Protein AF-A0A453A364-F1 (afdb_monomer_lite)

Secondary structure (DSSP, 8-state):
---HHHHHHHTT-PPPHHHHHHHHHHT--GGGHHHHHHHHT-SSPPPHHHHHHHHHHHHHHHHHHHHT--

pLDDT: mean 78.48, std 14.47, range [43.03, 91.94]

Foldseek 3Di:
DCDCVVVVVVVVDPQDQVNVLVVVLVPDDPLCVVVNVVCVPDPDDDGSVNSVVSVVVSVVVVVVVVVVPD

Structure (mmCIF, N/CA/C/O backbone):
data_AF-A0A453A364-F1
#
_entry.id   AF-A0A453A364-F1
#
loop_
_atom_site.group_PDB
_atom_site.id
_atom_site.type_symbol
_atom_site.label_atom_id
_atom_site.label_alt_id
_atom_site.label_comp_id
_atom_site.label_asym_id
_atom_site.label_entity_id
_atom_site.label_seq_id
_atom_site.pdbx_PDB_ins_code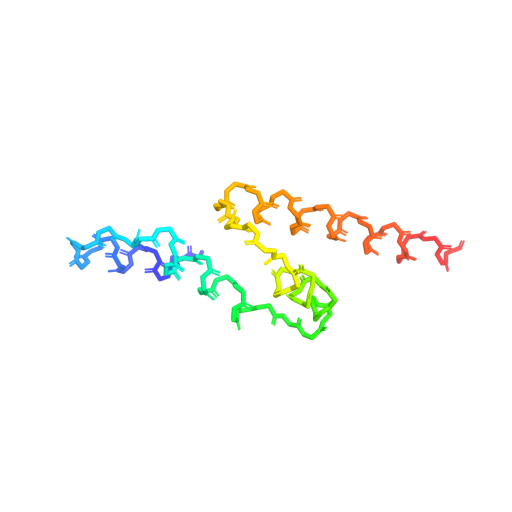
_atom_site.Cartn_x
_atom_site.Cartn_y
_atom_site.Cartn_z
_atom_site.occupancy
_atom_site.B_iso_or_equiv
_atom_site.auth_seq_id
_atom_site.auth_comp_id
_atom_site.auth_asym_id
_atom_site.auth_atom_id
_atom_site.pdbx_PDB_model_num
ATOM 1 N N . MET A 1 1 ? -0.816 18.548 1.649 1.00 47.41 1 MET A N 1
ATOM 2 C CA . MET A 1 1 ? -1.803 17.478 1.414 1.00 47.41 1 MET A CA 1
ATOM 3 C C . MET A 1 1 ? -2.535 17.221 2.712 1.00 47.41 1 MET A C 1
ATOM 5 O O . MET A 1 1 ? -2.010 16.538 3.577 1.00 47.41 1 MET A O 1
ATOM 9 N N . ARG A 1 2 ? -3.695 17.850 2.890 1.00 51.00 2 ARG A N 1
ATOM 10 C CA . ARG A 1 2 ? -4.602 17.544 3.995 1.00 51.00 2 ARG A CA 1
ATOM 11 C C . ARG A 1 2 ? -5.487 16.419 3.467 1.00 51.00 2 ARG A C 1
ATOM 13 O O . ARG A 1 2 ? -6.472 16.674 2.788 1.00 51.00 2 ARG A O 1
ATOM 20 N N . GLY A 1 3 ? -4.931 15.210 3.519 1.00 53.94 3 GLY A N 1
ATOM 21 C CA . GLY A 1 3 ? -5.516 14.029 2.892 1.00 53.94 3 GLY A CA 1
ATOM 22 C C . GLY A 1 3 ? -6.789 13.615 3.615 1.00 53.94 3 GLY A C 1
ATOM 23 O O . GLY A 1 3 ? -6.968 13.961 4.778 1.00 53.94 3 GLY A O 1
ATOM 24 N N . LEU A 1 4 ? -7.629 12.840 2.935 1.00 57.06 4 LEU A N 1
ATOM 25 C CA . LEU A 1 4 ? -8.844 12.196 3.457 1.00 57.06 4 LEU A CA 1
ATOM 26 C C . LEU A 1 4 ? -8.693 11.604 4.872 1.00 57.06 4 LEU A C 1
ATOM 28 O O . LEU A 1 4 ? -9.661 11.565 5.621 1.00 57.06 4 LEU A O 1
ATOM 32 N N . ALA A 1 5 ? -7.476 11.219 5.270 1.00 54.56 5 ALA A N 1
ATOM 33 C CA . ALA A 1 5 ? -7.125 10.834 6.635 1.00 54.56 5 ALA A CA 1
ATOM 34 C C . ALA A 1 5 ? -7.508 11.878 7.712 1.00 54.56 5 ALA A C 1
ATOM 36 O O . ALA A 1 5 ? -7.968 11.496 8.782 1.00 54.56 5 ALA A O 1
ATOM 37 N N . ASP A 1 6 ? -7.373 13.179 7.432 1.00 60.88 6 ASP A N 1
ATOM 38 C CA . ASP A 1 6 ? -7.711 14.283 8.350 1.00 60.88 6 ASP A CA 1
ATOM 39 C C . ASP A 1 6 ? -9.244 14.469 8.452 1.00 60.88 6 ASP A C 1
ATOM 41 O O . ASP A 1 6 ? -9.790 14.722 9.527 1.00 60.88 6 ASP A O 1
ATOM 45 N N . GLU A 1 7 ? -9.969 14.268 7.344 1.00 58.38 7 GLU A N 1
ATOM 46 C CA . GLU A 1 7 ? -11.443 14.283 7.303 1.00 58.38 7 GLU A CA 1
ATOM 47 C C . GLU A 1 7 ? -12.052 13.053 8.000 1.00 58.38 7 GLU A C 1
ATOM 49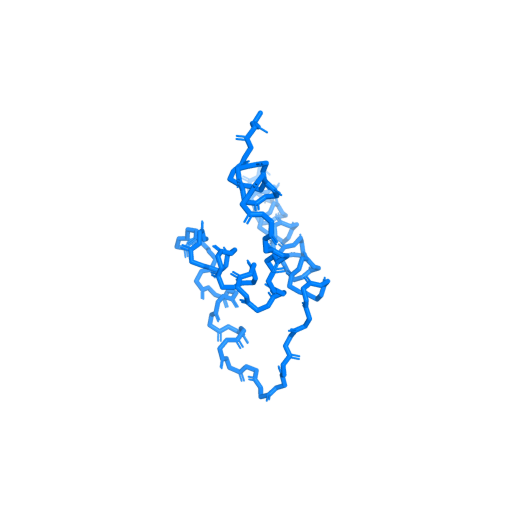 O O . GLU A 1 7 ? -13.028 13.175 8.742 1.00 58.38 7 GLU A O 1
ATOM 54 N N . LEU A 1 8 ? -11.445 11.876 7.839 1.00 55.75 8 LEU A N 1
ATOM 55 C CA . LEU A 1 8 ? -11.898 10.624 8.454 1.00 55.75 8 LEU A CA 1
ATOM 56 C C . LEU A 1 8 ? -11.557 10.547 9.948 1.00 55.75 8 LEU A C 1
ATOM 58 O O . LEU A 1 8 ? -12.381 10.077 10.733 1.00 55.75 8 LEU A O 1
ATOM 62 N N . ALA A 1 9 ? -10.417 11.105 10.373 1.00 53.94 9 ALA A N 1
ATOM 63 C CA . ALA A 1 9 ? -10.117 11.307 11.791 1.00 53.94 9 ALA A CA 1
ATOM 64 C C . ALA A 1 9 ? -11.161 12.216 12.469 1.00 53.94 9 ALA A C 1
ATOM 66 O O . ALA A 1 9 ? -11.529 11.993 13.623 1.00 53.94 9 ALA A O 1
ATOM 67 N N . THR A 1 10 ? -11.701 13.192 11.729 1.00 54.28 10 THR A N 1
ATOM 68 C CA . THR A 1 10 ? -12.773 14.087 12.197 1.00 54.28 10 THR A CA 1
ATOM 69 C C . THR A 1 10 ? -14.126 13.363 12.323 1.00 54.28 10 THR A C 1
ATOM 71 O O . THR A 1 10 ? -14.942 13.731 13.167 1.00 54.28 10 THR A O 1
ATOM 74 N N . ALA A 1 11 ? -14.361 12.293 11.550 1.00 58.22 11 ALA A N 1
ATOM 75 C CA . ALA A 1 11 ? -15.592 11.491 11.584 1.00 58.22 11 ALA A CA 1
ATOM 76 C C . ALA A 1 11 ? -15.658 10.475 12.749 1.00 58.22 11 ALA A C 1
ATOM 78 O O . ALA A 1 11 ? -16.686 9.822 12.943 1.00 58.22 11 ALA A O 1
ATOM 79 N N . GLY A 1 12 ? -14.593 10.351 13.550 1.00 54.41 12 GLY A N 1
ATOM 80 C CA . GLY A 1 12 ? -14.615 9.618 14.821 1.00 54.41 12 GLY A CA 1
ATOM 81 C C . GLY A 1 12 ? -14.688 8.093 14.705 1.00 54.41 12 GLY A C 1
ATOM 82 O O . GLY A 1 12 ? -14.988 7.427 15.697 1.00 54.41 12 GLY A O 1
ATOM 83 N N . LYS A 1 13 ? -14.408 7.519 13.529 1.00 57.44 13 LYS A N 1
ATOM 84 C CA . LYS A 1 13 ? -14.238 6.071 13.365 1.00 57.44 13 LYS A CA 1
ATOM 85 C C . LYS A 1 13 ? -12.804 5.782 12.923 1.00 57.44 13 LYS A C 1
ATOM 87 O O . LYS A 1 13 ? -12.414 6.277 11.869 1.00 57.44 13 LYS A O 1
ATOM 92 N N . PRO A 1 14 ? -12.014 5.028 13.709 1.00 64.25 14 PRO A N 1
ATOM 93 C CA . PRO A 1 14 ? -10.704 4.591 13.249 1.00 64.25 14 PRO A CA 1
ATOM 94 C C . PRO A 1 14 ? -10.902 3.773 11.971 1.00 64.25 14 PRO A C 1
ATOM 96 O O . PRO A 1 14 ? -11.687 2.824 11.967 1.00 64.25 14 PRO A O 1
ATOM 99 N N . ILE A 1 15 ? -10.236 4.184 10.891 1.00 71.31 15 ILE A N 1
ATOM 100 C CA . ILE A 1 15 ? -10.180 3.404 9.652 1.00 71.31 15 ILE A CA 1
ATOM 101 C C . ILE A 1 15 ? -9.530 2.073 10.015 1.00 71.31 15 ILE A C 1
ATOM 103 O O . ILE A 1 15 ? -8.482 2.058 10.663 1.00 71.31 15 ILE A O 1
ATOM 107 N N . GLN A 1 16 ? -10.174 0.970 9.651 1.00 82.69 16 GLN A N 1
ATOM 108 C CA . GLN A 1 16 ? -9.600 -0.351 9.885 1.00 82.69 16 GLN A CA 1
ATOM 109 C C . GLN A 1 16 ? -8.466 -0.595 8.889 1.00 82.69 16 GLN A C 1
ATOM 111 O O . GLN A 1 16 ? -8.538 -0.136 7.748 1.00 82.69 16 GLN A O 1
ATOM 116 N N . ASP A 1 17 ? -7.441 -1.342 9.295 1.00 82.50 17 ASP A N 1
ATOM 117 C CA . ASP A 1 17 ? -6.287 -1.625 8.433 1.00 82.50 17 ASP A CA 1
ATOM 118 C C . ASP A 1 17 ? -6.717 -2.250 7.095 1.00 82.50 17 ASP A C 1
ATOM 120 O O . ASP A 1 17 ? -6.165 -1.902 6.057 1.00 82.50 17 ASP A O 1
ATOM 124 N N . ASP A 1 18 ? -7.768 -3.074 7.090 1.00 81.38 18 ASP A N 1
ATOM 125 C CA . ASP A 1 18 ? -8.351 -3.667 5.879 1.00 81.38 18 ASP A CA 1
ATOM 126 C C . ASP A 1 18 ? -8.945 -2.621 4.919 1.00 81.38 18 ASP A C 1
ATOM 128 O O . ASP A 1 18 ? -8.764 -2.704 3.702 1.00 81.38 18 ASP A O 1
ATOM 132 N N . GLU A 1 19 ? -9.629 -1.603 5.450 1.00 84.75 19 GLU A N 1
ATOM 133 C CA . GLU A 1 19 ? -10.186 -0.505 4.650 1.00 84.75 19 GLU A CA 1
ATOM 134 C C . GLU A 1 19 ? -9.070 0.373 4.078 1.00 84.75 19 GLU A C 1
ATOM 136 O O . GLU A 1 19 ? -9.124 0.772 2.913 1.00 84.75 19 GLU A O 1
ATOM 141 N N . LEU A 1 20 ? -8.033 0.636 4.877 1.00 85.44 20 LEU A N 1
ATOM 142 C CA . LEU A 1 20 ? -6.870 1.401 4.446 1.00 85.44 20 LEU A CA 1
ATOM 143 C C . LEU A 1 20 ? -6.069 0.650 3.374 1.00 85.44 20 LEU A C 1
ATOM 145 O O . LEU A 1 20 ? -5.701 1.244 2.361 1.00 85.44 20 LEU A O 1
ATOM 149 N N . MET A 1 21 ? -5.842 -0.652 3.556 1.00 85.81 21 MET A N 1
ATOM 150 C CA . MET A 1 21 ? -5.184 -1.509 2.568 1.00 85.81 21 MET A CA 1
ATOM 151 C C . MET A 1 21 ? -5.971 -1.548 1.259 1.00 85.81 21 MET A C 1
ATOM 153 O O . MET A 1 21 ? -5.393 -1.354 0.190 1.00 85.81 21 MET A O 1
ATOM 157 N N . SER A 1 22 ? -7.293 -1.722 1.338 1.00 85.69 22 SER A N 1
ATOM 158 C CA . SER A 1 22 ? -8.170 -1.668 0.170 1.00 85.69 22 SER A CA 1
ATOM 159 C C . SER A 1 22 ? -8.054 -0.323 -0.549 1.00 85.69 22 SER A C 1
ATOM 161 O O . SER A 1 22 ? -7.851 -0.294 -1.762 1.00 85.69 22 SER A O 1
ATOM 163 N N . TYR A 1 23 ? -8.103 0.793 0.180 1.00 87.06 23 TYR A N 1
ATOM 164 C CA . TYR A 1 23 ? -7.969 2.125 -0.408 1.00 87.06 23 TYR A CA 1
ATOM 165 C C . TYR A 1 23 ? -6.624 2.319 -1.124 1.00 87.06 23 TYR A C 1
ATOM 167 O O . TYR A 1 23 ? -6.593 2.854 -2.231 1.00 87.06 23 TYR A O 1
ATOM 175 N N . ILE A 1 24 ? -5.524 1.851 -0.522 1.00 88.56 24 ILE A N 1
ATOM 176 C CA . ILE A 1 24 ? -4.191 1.904 -1.134 1.00 88.56 24 ILE A CA 1
ATOM 177 C C . ILE A 1 24 ? -4.181 1.110 -2.440 1.00 88.56 24 ILE A C 1
ATOM 179 O O . ILE A 1 24 ? -3.806 1.671 -3.462 1.00 88.56 24 ILE A O 1
ATOM 183 N N . ILE A 1 25 ? -4.630 -0.151 -2.425 1.00 86.88 25 ILE A N 1
ATOM 184 C CA . ILE A 1 25 ? -4.609 -1.042 -3.598 1.00 86.88 25 ILE A CA 1
ATOM 185 C C . ILE A 1 25 ? -5.453 -0.477 -4.749 1.00 86.88 25 ILE A C 1
ATOM 187 O O . ILE A 1 25 ? -5.001 -0.483 -5.891 1.00 86.88 25 ILE A O 1
ATOM 191 N N . HIS A 1 26 ? -6.645 0.054 -4.461 1.00 86.50 26 HIS A N 1
ATOM 192 C CA . HIS A 1 26 ? -7.515 0.661 -5.478 1.00 86.50 26 HIS A CA 1
ATOM 193 C C . HIS A 1 26 ? -6.971 1.983 -6.036 1.00 86.50 26 HIS A C 1
ATOM 195 O O . HIS A 1 26 ? -7.379 2.395 -7.120 1.00 86.50 26 HIS A O 1
ATOM 201 N N . GLY A 1 27 ? -6.091 2.663 -5.297 1.00 86.75 27 GLY A N 1
ATOM 202 C CA . GLY A 1 27 ? -5.442 3.898 -5.730 1.00 86.75 27 GLY A CA 1
ATOM 203 C C . GLY A 1 27 ? -4.181 3.687 -6.568 1.00 86.75 27 GLY A C 1
ATOM 204 O O . GLY A 1 27 ? -3.585 4.678 -6.984 1.00 86.75 27 GLY A O 1
ATOM 205 N N . LEU A 1 28 ? -3.746 2.441 -6.787 1.00 88.31 28 LEU A N 1
ATOM 206 C CA . LEU A 1 28 ? -2.558 2.146 -7.585 1.00 88.31 28 LEU A CA 1
ATOM 207 C C . LEU A 1 28 ? -2.866 2.189 -9.087 1.00 88.31 28 LEU A C 1
ATOM 209 O O . LEU A 1 28 ? -3.866 1.641 -9.550 1.00 88.31 28 LEU A O 1
ATOM 213 N N . ASP A 1 29 ? -1.956 2.790 -9.852 1.00 87.19 29 ASP A N 1
ATOM 214 C CA . ASP A 1 29 ? -2.023 2.822 -11.313 1.00 87.19 29 ASP A CA 1
ATOM 215 C C . ASP A 1 29 ? -1.640 1.469 -11.945 1.00 87.19 29 ASP A C 1
ATOM 217 O O . ASP A 1 29 ? -1.101 0.567 -11.296 1.00 87.19 29 ASP A O 1
ATOM 221 N N . GLN A 1 30 ? -1.872 1.337 -13.257 1.00 87.00 30 GLN A N 1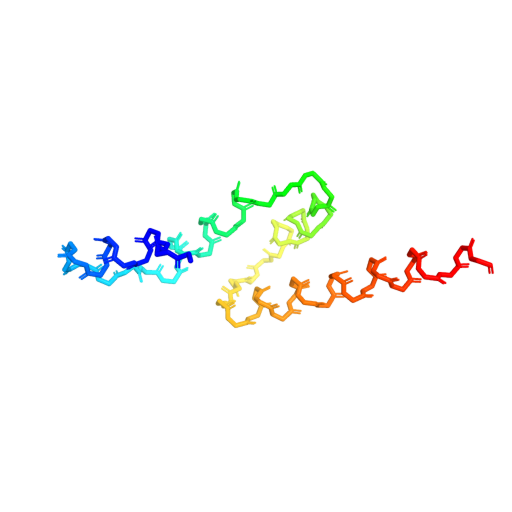
ATOM 222 C CA . GLN A 1 30 ? -1.661 0.097 -14.018 1.00 87.00 30 GLN A CA 1
ATOM 223 C C . GLN A 1 30 ? -0.221 -0.454 -13.926 1.00 87.00 30 GLN A C 1
ATOM 225 O O . GLN A 1 30 ? -0.012 -1.661 -14.063 1.00 87.00 30 GLN A O 1
ATOM 230 N N . ASP A 1 31 ? 0.771 0.389 -13.636 1.00 87.31 31 ASP A N 1
ATOM 231 C CA . ASP A 1 31 ? 2.165 -0.031 -13.442 1.00 87.31 31 ASP A CA 1
ATOM 232 C C . ASP A 1 31 ? 2.329 -1.000 -12.259 1.00 87.31 31 ASP A C 1
ATOM 234 O O . ASP A 1 31 ? 3.201 -1.871 -12.278 1.00 87.31 31 ASP A O 1
ATOM 238 N N . TYR A 1 32 ? 1.440 -0.932 -11.265 1.00 90.38 32 TYR A N 1
ATOM 239 C CA . TYR A 1 32 ? 1.430 -1.818 -10.101 1.00 90.38 32 TYR A CA 1
ATOM 240 C C . TYR A 1 32 ? 0.565 -3.070 -10.299 1.00 90.38 32 TYR A C 1
ATOM 242 O O . TYR A 1 32 ? 0.466 -3.886 -9.381 1.00 90.38 32 TYR A O 1
ATOM 250 N N . GLN A 1 33 ? -0.020 -3.298 -11.483 1.00 88.62 33 GLN A N 1
ATOM 251 C CA . GLN A 1 33 ? -0.878 -4.464 -11.751 1.00 88.62 33 GLN A CA 1
ATOM 252 C C . GLN A 1 33 ? -0.181 -5.794 -11.413 1.00 88.62 33 GLN A C 1
ATOM 254 O O . GLN A 1 33 ? -0.810 -6.738 -10.930 1.00 88.62 33 GLN A O 1
ATOM 259 N N . THR A 1 34 ? 1.136 -5.862 -11.632 1.00 87.75 34 THR A N 1
ATOM 260 C CA . THR A 1 34 ? 1.962 -7.031 -11.285 1.00 87.75 34 THR A CA 1
ATOM 261 C C . THR A 1 34 ? 2.015 -7.255 -9.773 1.00 87.75 34 THR A C 1
ATOM 263 O O . THR A 1 34 ? 1.948 -8.395 -9.316 1.00 87.75 34 THR A O 1
ATOM 266 N N . LEU A 1 35 ? 2.108 -6.175 -8.993 1.00 89.31 35 LEU A N 1
ATOM 267 C CA . LEU A 1 35 ? 2.096 -6.231 -7.536 1.00 89.31 35 LEU A CA 1
ATOM 268 C C . LEU A 1 35 ? 0.716 -6.649 -7.016 1.00 89.31 35 LEU A C 1
ATOM 270 O O . LEU A 1 35 ? 0.632 -7.549 -6.187 1.00 89.31 35 LEU A O 1
ATOM 274 N N . VAL A 1 36 ? -0.353 -6.051 -7.549 1.00 88.50 36 VAL A N 1
ATOM 275 C CA . VAL A 1 36 ? -1.741 -6.383 -7.185 1.00 88.50 36 VAL A CA 1
ATOM 276 C C . VAL A 1 36 ? -2.040 -7.856 -7.464 1.00 88.50 36 VAL A C 1
ATOM 278 O O . VAL A 1 36 ? -2.503 -8.566 -6.581 1.00 88.50 36 VAL A O 1
ATOM 281 N N . SER A 1 37 ? -1.646 -8.366 -8.634 1.00 90.00 37 SER A N 1
ATOM 282 C CA . SER A 1 37 ? -1.817 -9.787 -8.975 1.00 90.00 37 SER A CA 1
ATOM 283 C C . SER A 1 37 ? -1.058 -10.722 -8.020 1.00 90.00 37 SER A C 1
ATOM 285 O O . SER A 1 37 ? -1.517 -11.824 -7.727 1.00 90.00 37 SER A O 1
ATOM 287 N N . ALA A 1 38 ? 0.114 -10.306 -7.526 1.00 89.38 38 ALA A N 1
ATOM 288 C CA . ALA A 1 38 ? 0.887 -11.079 -6.555 1.00 89.38 38 ALA A CA 1
ATOM 289 C C . ALA A 1 38 ? 0.252 -11.065 -5.154 1.00 89.38 38 ALA A C 1
ATOM 291 O O . ALA A 1 38 ? 0.330 -12.070 -4.444 1.00 89.38 38 ALA A O 1
ATOM 292 N N . LEU A 1 39 ? -0.379 -9.951 -4.770 1.00 87.94 39 LEU A N 1
ATOM 293 C CA . LEU A 1 39 ? -1.180 -9.852 -3.550 1.00 87.94 39 LEU A CA 1
ATOM 294 C C . LEU A 1 39 ? -2.423 -10.746 -3.642 1.00 87.94 39 LEU A C 1
ATOM 296 O O . LEU A 1 39 ? -2.665 -11.515 -2.718 1.00 87.94 39 LEU A O 1
ATOM 300 N N . ASP A 1 40 ? -3.133 -10.733 -4.772 1.00 87.62 40 ASP A N 1
ATOM 301 C CA . ASP A 1 40 ? -4.312 -11.581 -5.006 1.00 87.62 40 ASP A CA 1
ATOM 302 C C . ASP A 1 40 ? -3.977 -13.082 -5.000 1.00 8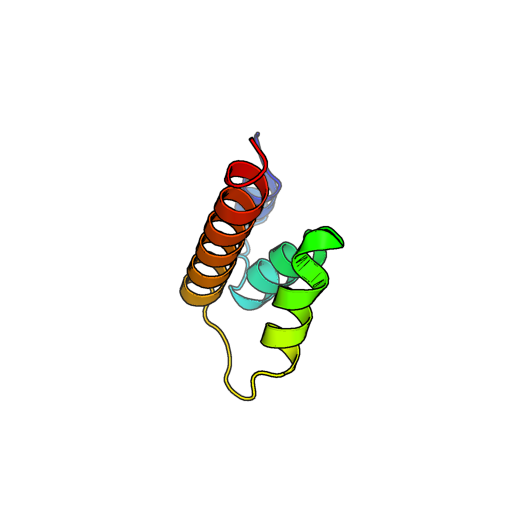7.62 40 ASP A C 1
ATOM 304 O O . ASP A 1 40 ? -4.775 -13.910 -4.564 1.00 87.62 40 ASP A O 1
ATOM 308 N N . ALA A 1 41 ? -2.784 -13.456 -5.474 1.00 90.69 41 ALA A N 1
ATOM 309 C CA . ALA A 1 41 ? -2.327 -14.845 -5.485 1.00 90.69 41 ALA A CA 1
ATOM 310 C C . ALA A 1 41 ? -1.864 -15.354 -4.105 1.00 90.69 41 ALA A C 1
ATOM 312 O O . ALA A 1 41 ? -1.656 -16.562 -3.936 1.00 90.69 41 ALA A O 1
ATOM 313 N N . ARG A 1 42 ? -1.659 -14.470 -3.117 1.00 86.62 42 ARG A N 1
ATOM 314 C CA . ARG A 1 42 ? -1.262 -14.882 -1.765 1.00 86.62 42 ARG A CA 1
ATOM 315 C C . ARG A 1 42 ? -2.437 -15.542 -1.045 1.00 86.62 42 ARG A C 1
ATOM 317 O O . ARG A 1 42 ? -3.546 -15.034 -0.997 1.00 86.62 42 ARG A O 1
ATOM 324 N N . VAL A 1 43 ? -2.145 -16.671 -0.402 1.00 81.75 43 VAL A N 1
ATOM 325 C CA . VAL A 1 43 ? -3.116 -17.414 0.422 1.00 81.75 43 VAL A CA 1
ATOM 326 C C . VAL A 1 43 ? -3.176 -16.865 1.856 1.00 81.75 43 VAL A C 1
ATOM 328 O O . VAL A 1 43 ? -4.147 -17.085 2.574 1.00 81.75 43 VAL A O 1
ATOM 331 N N . THR A 1 44 ? -2.131 -16.157 2.292 1.00 85.81 44 THR A N 1
ATOM 332 C CA . THR A 1 44 ? -2.020 -15.594 3.642 1.00 85.81 44 THR A CA 1
ATOM 333 C C . THR A 1 44 ? -2.404 -14.116 3.658 1.00 85.81 44 THR A C 1
ATOM 335 O O . THR A 1 44 ? -1.942 -13.385 2.776 1.00 85.81 44 THR A O 1
ATOM 338 N N . PRO A 1 45 ? -3.151 -13.652 4.678 1.00 79.88 45 PRO A N 1
ATOM 339 C CA . PRO A 1 45 ? -3.423 -12.232 4.871 1.00 79.88 45 PRO A CA 1
ATOM 340 C C . PRO A 1 45 ? -2.127 -11.420 4.949 1.00 79.88 45 PRO A C 1
ATOM 342 O O . PRO A 1 45 ? -1.161 -11.845 5.584 1.00 79.88 45 PRO A O 1
ATOM 345 N N . VAL A 1 46 ? -2.125 -10.262 4.296 1.00 87.00 46 VAL A N 1
ATOM 346 C CA . VAL A 1 46 ? -1.055 -9.261 4.343 1.00 87.00 46 VAL A CA 1
ATOM 347 C C . VAL A 1 46 ? -1.369 -8.263 5.441 1.00 87.00 46 VAL A C 1
ATOM 349 O O . VAL A 1 46 ? -2.516 -7.852 5.592 1.00 87.00 46 VAL A O 1
ATOM 352 N N . THR A 1 47 ? -0.353 -7.865 6.201 1.00 89.25 47 THR A N 1
ATOM 353 C CA . THR A 1 47 ? -0.482 -6.728 7.116 1.00 89.25 47 THR A CA 1
ATOM 354 C C . THR A 1 47 ? -0.201 -5.423 6.381 1.00 89.25 47 THR A C 1
ATOM 356 O O . THR A 1 47 ? 0.485 -5.399 5.356 1.00 89.25 47 THR A O 1
ATOM 359 N N . LEU A 1 48 ? -0.680 -4.309 6.932 1.00 85.69 48 LEU A N 1
ATOM 360 C CA . LEU A 1 48 ? -0.433 -2.989 6.359 1.00 85.69 48 LEU A CA 1
ATOM 361 C C . LEU A 1 48 ? 1.074 -2.698 6.209 1.00 85.69 48 LEU A C 1
ATOM 363 O O . LEU A 1 48 ? 1.506 -2.206 5.168 1.00 85.69 48 LEU A O 1
ATOM 367 N N . ASP A 1 49 ? 1.887 -3.072 7.201 1.00 88.44 49 ASP A N 1
ATOM 368 C CA . ASP A 1 49 ? 3.348 -2.920 7.149 1.00 88.44 49 ASP A CA 1
ATOM 369 C C . ASP A 1 49 ? 3.986 -3.732 6.010 1.00 88.44 49 ASP A C 1
ATOM 371 O O . ASP A 1 49 ? 4.877 -3.245 5.308 1.00 88.44 49 ASP A O 1
ATOM 375 N N . GLU A 1 50 ? 3.517 -4.965 5.787 1.00 90.25 50 GLU A N 1
AT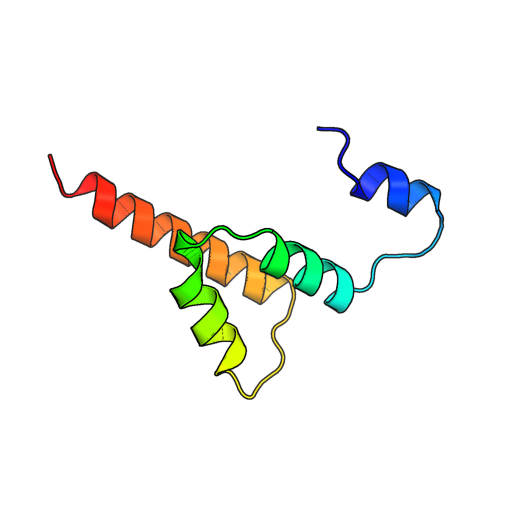OM 376 C CA . GLU A 1 50 ? 3.983 -5.794 4.673 1.00 90.25 50 GLU A CA 1
ATOM 377 C C . GLU A 1 50 ? 3.606 -5.184 3.320 1.00 90.25 50 GLU A C 1
ATOM 379 O O . GLU A 1 50 ? 4.428 -5.192 2.399 1.00 90.25 50 GLU A O 1
ATOM 384 N N . LEU A 1 51 ? 2.395 -4.629 3.195 1.00 90.44 51 LEU A N 1
ATOM 385 C CA . LEU A 1 51 ? 1.951 -3.933 1.987 1.00 90.44 51 LEU A CA 1
ATOM 386 C C . LEU A 1 51 ? 2.869 -2.749 1.665 1.00 90.44 51 LEU A C 1
ATOM 388 O O . LEU A 1 51 ? 3.349 -2.633 0.535 1.00 90.44 51 LEU A O 1
ATOM 392 N N . PHE A 1 52 ? 3.182 -1.917 2.662 1.00 89.31 52 PHE A N 1
ATOM 393 C CA . PHE A 1 52 ? 4.118 -0.802 2.501 1.00 89.31 52 PHE A CA 1
ATOM 394 C C . PHE A 1 52 ? 5.519 -1.269 2.095 1.00 89.31 52 PHE A C 1
ATOM 396 O O . PHE A 1 52 ? 6.130 -0.685 1.194 1.00 89.31 52 PHE A O 1
ATOM 403 N N . ALA A 1 53 ? 6.033 -2.335 2.713 1.00 91.94 53 ALA A N 1
ATOM 404 C CA . ALA A 1 53 ? 7.334 -2.890 2.357 1.00 91.94 53 ALA A CA 1
ATOM 405 C C . ALA A 1 53 ? 7.356 -3.428 0.915 1.00 91.94 53 ALA A C 1
ATOM 407 O O . ALA A 1 53 ? 8.339 -3.241 0.195 1.00 91.94 53 ALA A O 1
ATOM 408 N N . MET A 1 54 ? 6.281 -4.082 0.470 1.00 90.50 54 MET A N 1
ATOM 409 C CA . MET A 1 54 ? 6.154 -4.593 -0.896 1.00 90.50 54 MET A CA 1
ATOM 410 C C . MET A 1 54 ? 6.084 -3.469 -1.934 1.00 90.50 54 MET A C 1
ATOM 412 O O . MET A 1 54 ? 6.799 -3.542 -2.934 1.00 90.50 54 MET A O 1
ATOM 416 N N . LEU A 1 55 ? 5.303 -2.416 -1.673 1.00 90.94 55 LEU A N 1
ATOM 417 C CA . LEU A 1 55 ? 5.232 -1.224 -2.526 1.00 90.94 55 LEU A CA 1
ATOM 418 C C . LEU A 1 55 ? 6.597 -0.535 -2.650 1.00 90.94 55 LEU A C 1
ATOM 420 O O . LEU A 1 55 ? 7.083 -0.320 -3.756 1.00 90.94 55 LEU A O 1
ATOM 424 N N . SER A 1 56 ? 7.272 -0.293 -1.523 1.00 90.75 56 SER A 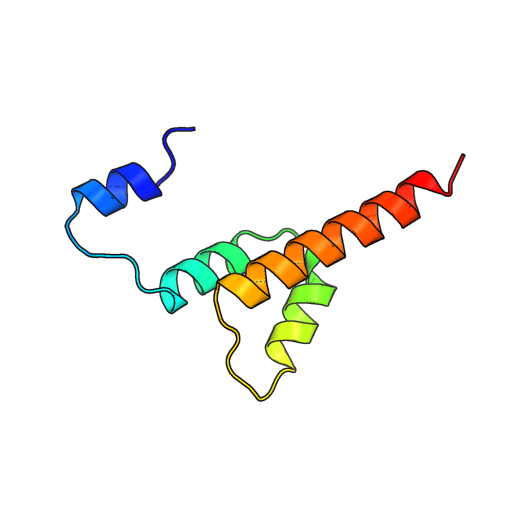N 1
ATOM 425 C CA . SER A 1 56 ? 8.600 0.337 -1.505 1.00 90.75 56 SER A CA 1
ATOM 426 C C . SER A 1 56 ? 9.646 -0.482 -2.272 1.00 90.75 56 SER A C 1
ATOM 428 O O . SER A 1 56 ? 10.426 0.057 -3.059 1.00 90.75 56 SER A O 1
ATOM 430 N N . ASN A 1 57 ? 9.634 -1.810 -2.115 1.00 91.19 57 ASN A N 1
ATOM 431 C CA . ASN A 1 57 ? 10.509 -2.698 -2.884 1.00 91.19 57 ASN A CA 1
ATOM 432 C C . ASN A 1 57 ? 10.203 -2.665 -4.389 1.00 91.19 57 ASN A C 1
ATOM 434 O O . ASN A 1 57 ? 11.123 -2.759 -5.206 1.00 91.19 57 ASN A O 1
ATOM 438 N N . PHE A 1 58 ? 8.926 -2.563 -4.763 1.00 90.38 58 PHE A N 1
ATOM 439 C CA . PHE A 1 58 ? 8.513 -2.457 -6.158 1.00 90.38 58 PHE A CA 1
ATOM 440 C C . PHE A 1 58 ? 9.018 -1.156 -6.788 1.00 90.38 58 PHE A C 1
ATOM 442 O O . PHE A 1 58 ? 9.670 -1.210 -7.831 1.00 90.38 58 PHE A O 1
ATOM 449 N N . ASP A 1 59 ? 8.829 -0.022 -6.110 1.00 89.44 59 ASP A N 1
ATOM 450 C CA . ASP A 1 59 ? 9.305 1.292 -6.557 1.00 89.44 59 ASP A CA 1
ATOM 451 C C . ASP A 1 59 ? 10.822 1.320 -6.734 1.00 89.44 59 ASP A C 1
ATOM 453 O O . ASP A 1 59 ? 11.331 1.795 -7.750 1.00 89.44 59 ASP A O 1
ATOM 457 N N . GLN A 1 60 ? 11.563 0.752 -5.778 1.00 90.25 60 GLN A N 1
ATOM 458 C CA . GLN A 1 60 ? 13.017 0.642 -5.876 1.00 90.25 60 GLN A CA 1
ATOM 459 C C . GLN A 1 60 ? 13.437 -0.173 -7.098 1.00 90.25 60 GLN A C 1
ATOM 461 O O . GLN A 1 60 ? 14.327 0.250 -7.834 1.00 90.25 60 GLN A O 1
ATOM 466 N N . ARG A 1 61 ? 12.798 -1.322 -7.349 1.00 86.75 61 ARG A N 1
ATOM 467 C CA . ARG A 1 61 ? 13.095 -2.135 -8.537 1.00 86.75 61 ARG A CA 1
ATOM 468 C C . ARG A 1 61 ? 12.766 -1.382 -9.819 1.00 86.75 61 ARG A C 1
ATOM 470 O O . ARG A 1 61 ? 13.607 -1.347 -10.712 1.00 86.75 61 ARG A O 1
ATOM 477 N N . MET A 1 62 ? 11.601 -0.746 -9.896 1.00 85.69 62 MET A N 1
ATOM 478 C CA . MET A 1 62 ? 11.204 0.068 -11.047 1.00 85.69 62 MET A CA 1
ATOM 479 C C . MET A 1 62 ? 12.203 1.201 -11.316 1.00 85.69 62 MET A C 1
ATOM 481 O O . MET A 1 62 ? 12.622 1.400 -12.456 1.00 85.69 62 MET A O 1
ATOM 485 N N . ALA A 1 63 ? 12.671 1.887 -10.270 1.00 85.81 63 ALA A N 1
ATOM 486 C CA . ALA A 1 63 ? 13.693 2.923 -10.385 1.00 85.81 63 ALA A CA 1
ATOM 487 C C . ALA A 1 63 ? 15.038 2.378 -10.899 1.00 85.81 63 ALA A C 1
ATOM 489 O O . ALA A 1 63 ? 15.694 3.039 -11.703 1.00 85.81 63 ALA A O 1
ATOM 490 N N . GLN A 1 64 ? 15.445 1.170 -10.491 1.00 84.50 64 GLN A N 1
ATOM 491 C CA . GLN A 1 64 ? 16.657 0.519 -11.011 1.00 84.50 64 GLN A CA 1
ATOM 492 C C . GLN A 1 64 ? 16.518 0.136 -12.493 1.00 84.50 64 GLN A C 1
ATOM 494 O O . GLN A 1 64 ? 17.455 0.338 -13.265 1.00 84.50 64 GLN A O 1
ATOM 499 N N . TYR A 1 65 ? 15.351 -0.363 -12.915 1.00 74.69 65 TYR A N 1
ATOM 500 C CA . TYR A 1 65 ? 15.091 -0.669 -14.326 1.00 74.69 65 TYR A CA 1
ATOM 501 C C . TYR A 1 65 ? 15.110 0.586 -15.205 1.00 74.69 65 TYR A C 1
ATOM 503 O O . TYR A 1 65 ? 15.694 0.559 -16.286 1.00 74.69 65 TYR A O 1
ATOM 511 N N . HIS A 1 66 ? 14.548 1.701 -14.731 1.00 66.31 66 HIS A N 1
ATOM 512 C CA . HIS A 1 66 ? 14.605 2.974 -15.454 1.00 66.31 66 HIS A CA 1
ATOM 513 C C . HIS A 1 66 ? 15.983 3.657 -15.390 1.00 66.31 66 HIS A C 1
ATOM 515 O O . HIS A 1 66 ? 16.360 4.352 -16.330 1.00 66.31 66 HIS A O 1
ATOM 521 N N . GLY A 1 67 ? 16.768 3.433 -14.331 1.00 59.62 67 GLY A N 1
ATOM 522 C CA . GLY A 1 67 ? 18.125 3.975 -14.181 1.00 59.62 67 GLY A CA 1
ATOM 523 C C . GLY A 1 67 ? 19.212 3.241 -14.978 1.00 59.62 67 GLY A C 1
ATOM 524 O O . GLY A 1 67 ? 20.296 3.783 -15.164 1.00 59.62 67 GLY A O 1
ATOM 525 N N . SER A 1 68 ? 18.933 2.031 -15.473 1.00 56.00 68 SER A N 1
ATOM 526 C CA . SER A 1 68 ? 19.877 1.204 -16.245 1.00 56.00 68 SER A CA 1
ATOM 527 C C . SER A 1 68 ? 19.862 1.481 -17.761 1.00 56.00 68 SER A C 1
ATOM 529 O O . SER A 1 68 ? 20.557 0.794 -18.510 1.00 56.00 68 SER A O 1
ATOM 531 N N . GLY A 1 69 ? 19.058 2.439 -18.233 1.00 54.47 69 GLY A N 1
ATOM 532 C CA . GLY A 1 69 ? 18.892 2.754 -19.659 1.00 54.47 69 GLY A CA 1
ATOM 533 C C . GLY A 1 69 ? 19.739 3.917 -20.195 1.00 54.47 69 GLY A C 1
ATOM 534 O O . GLY A 1 69 ? 19.412 4.422 -21.267 1.00 54.47 69 GLY A O 1
ATOM 535 N N . GLY A 1 70 ? 20.754 4.375 -19.453 1.00 43.03 70 GLY A N 1
ATOM 536 C CA . GLY A 1 70 ? 21.653 5.475 -19.839 1.00 43.03 70 GLY A CA 1
ATOM 537 C C . GLY A 1 70 ? 22.988 5.006 -20.397 1.00 43.03 70 GLY A C 1
ATOM 538 O O . GLY A 1 70 ? 23.584 4.097 -19.779 1.00 43.03 70 GLY A O 1
#

Organism: Aegilops tauschii subsp. strangulata (NCBI:txid200361)

Radius of gyration: 14.84 Å; chains: 1; bounding box: 37×35×35 Å

Sequence (70 aa):
MRGLADELATAGKPIQDDELMSYIIHGLDQDYQTLVSALDARVTPVTLDELFAMLSNFDQRMAQYHGSGG